Protein AF-A0A836C952-F1 (afdb_monomer)

Secondary structure (DSSP, 8-state):
---SPPPHHHHHHHHHHHHHHTT-HHHHHHHHSSS-HHHHHHHHHHHHHHHT-

pLDDT: mean 93.87, std 8.14, range [59.25, 98.0]

Mean predicted aligned error: 2.94 Å

Foldseek 3Di:
DDDDDQDPLLVVLLVVQCVVPPLPLCSSQVSSVPDDSVRSVVVVVVVVVVVVD

InterPro domains:
  IPR001005 SANT/Myb domain [PF00249] (4-48)
  IPR001005 SANT/Myb domain [PS50090] (1-48)
  IPR001005 SANT/Myb domain [SM00717] (2-50)
  IPR001005 SANT/Myb domain [cd00167] (5-48)
  IPR006447 Myb domain, plants [TIGR01557] (5-50)
  IPR009057 Homedomain-like superfamily [SSF46689] (3-52)
  IPR017884 SANT domain [PS51293] (1-37)
  IPR017930 Myb domain [PS51294] (1-52)

Nearest PDB structures (foldseek):
  7c4j-assembly1_B  TM=9.622E-01  e=1.658E-01  Saccharomyces cerevisiae S288C
  3osg-assembly2_D  TM=8.827E-01  e=7.301E-02  Trichomonas vaginalis
  6ltj-assembly1_O  TM=9.068E-01  e=1.658E-01  Homo sapiens
  4a69-assembly2_D  TM=9.275E-01  e=5.501E-01  Homo sapiens
  9dtq-assembly1_D  TM=8.568E-01  e=4.012E-01  Homo sapiens

Radius of gyration: 10.13 Å; Cα contacts (8 Å, |Δi|>4): 38; chains: 1; bounding box: 21×24×24 Å

Organism: NCBI:txid303371

Solvent-accessible surface area (backbone atoms only — not comparable to full-atom values): 3107 Å² total; per-residue (Å²): 130,68,89,72,83,82,49,71,70,49,47,54,39,38,53,53,34,35,73,74,56,53,87,46,45,66,60,30,17,60,69,42,66,52,44,50,45,68,56,45,50,57,49,48,53,56,51,51,60,59,72,77,104

Structure (mmCIF, N/CA/C/O backbone):
data_AF-A0A836C952-F1
#
_entry.id   AF-A0A836C952-F1
#
loop_
_atom_site.group_PDB
_atom_site.id
_atom_site.type_symbol
_atom_site.label_atom_id
_atom_site.label_alt_id
_atom_site.label_comp_id
_atom_site.label_asym_id
_atom_site.label_entity_id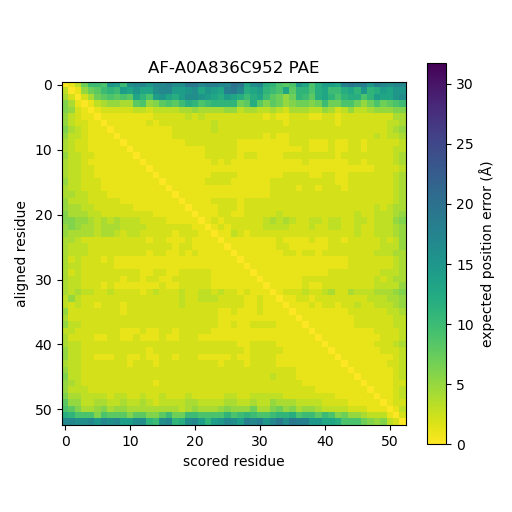
_atom_site.label_seq_id
_atom_site.pdbx_PDB_ins_code
_atom_site.Cartn_x
_atom_site.Cartn_y
_atom_site.Cartn_z
_atom_site.occupancy
_atom_site.B_iso_or_equiv
_atom_site.auth_seq_id
_atom_site.auth_comp_id
_atom_site.auth_asym_id
_atom_site.auth_atom_id
_atom_site.pdbx_PDB_model_num
ATOM 1 N N . GLU A 1 1 ? 6.065 -9.982 -12.407 1.00 59.25 1 GLU A N 1
ATOM 2 C CA . GLU A 1 1 ? 5.909 -9.184 -11.166 1.00 59.25 1 GLU A CA 1
ATOM 3 C C . GLU A 1 1 ? 6.425 -7.766 -11.405 1.00 59.25 1 GLU A C 1
ATOM 5 O O . GLU A 1 1 ? 7.443 -7.627 -12.073 1.00 59.25 1 GLU A O 1
ATOM 10 N N . HIS A 1 2 ? 5.743 -6.717 -10.922 1.00 77.00 2 HIS A N 1
ATOM 11 C CA . HIS A 1 2 ? 6.205 -5.329 -11.099 1.00 77.00 2 HIS A CA 1
ATOM 12 C C . HIS A 1 2 ? 7.251 -4.933 -10.046 1.00 77.00 2 HIS A C 1
ATOM 14 O O . HIS A 1 2 ? 6.969 -4.911 -8.846 1.00 77.00 2 HIS A O 1
ATOM 20 N N . THR A 1 3 ? 8.449 -4.542 -10.482 1.00 75.00 3 THR A N 1
ATOM 21 C CA . THR A 1 3 ? 9.571 -4.102 -9.635 1.00 75.00 3 THR A CA 1
ATOM 22 C C . THR A 1 3 ? 9.838 -2.604 -9.842 1.00 75.00 3 THR A C 1
ATOM 24 O O . THR A 1 3 ? 10.694 -2.190 -10.610 1.00 75.00 3 THR A O 1
ATOM 27 N N . GLY A 1 4 ? 9.065 -1.746 -9.169 1.00 87.31 4 GLY A N 1
ATOM 28 C CA . GLY A 1 4 ? 9.188 -0.287 -9.317 1.00 87.31 4 GLY A CA 1
ATOM 29 C C . GLY A 1 4 ? 8.339 0.516 -8.332 1.00 87.31 4 GLY A C 1
ATOM 30 O O . GLY A 1 4 ? 7.742 -0.053 -7.413 1.00 87.31 4 GLY A O 1
ATOM 31 N N . ARG A 1 5 ? 8.272 1.841 -8.517 1.00 93.12 5 ARG A N 1
ATOM 32 C CA . ARG A 1 5 ? 7.465 2.752 -7.681 1.00 93.12 5 ARG A CA 1
ATOM 33 C C . ARG A 1 5 ? 5.993 2.329 -7.696 1.00 93.12 5 ARG A C 1
ATOM 35 O O . ARG A 1 5 ? 5.490 1.918 -8.736 1.00 93.12 5 ARG A O 1
ATOM 42 N N . TRP A 1 6 ? 5.318 2.416 -6.550 1.00 95.38 6 TRP A N 1
ATOM 43 C CA . TRP A 1 6 ? 3.872 2.196 -6.474 1.00 95.38 6 TRP A CA 1
ATOM 44 C C . TRP A 1 6 ? 3.148 3.311 -7.219 1.00 95.38 6 TRP A C 1
ATOM 46 O O . TRP A 1 6 ? 3.362 4.493 -6.935 1.00 95.38 6 TRP A O 1
ATOM 56 N N . THR A 1 7 ? 2.320 2.929 -8.184 1.00 96.56 7 THR A N 1
ATOM 57 C CA . THR A 1 7 ? 1.437 3.857 -8.891 1.00 96.56 7 THR A CA 1
ATOM 58 C C . THR A 1 7 ? 0.286 4.284 -7.982 1.00 96.56 7 THR A C 1
ATOM 60 O O . THR A 1 7 ? 0.001 3.644 -6.966 1.00 96.56 7 THR A O 1
ATOM 63 N N . LYS A 1 8 ? -0.409 5.365 -8.354 1.00 96.25 8 LYS A N 1
ATOM 64 C CA . LYS A 1 8 ? -1.581 5.831 -7.604 1.00 96.25 8 LYS A CA 1
ATOM 65 C C . LYS A 1 8 ? -2.672 4.754 -7.542 1.00 96.25 8 LYS A C 1
ATOM 67 O O . LYS A 1 8 ? -3.167 4.474 -6.461 1.00 96.25 8 LYS A O 1
ATOM 72 N N . ALA A 1 9 ? -2.969 4.102 -8.667 1.00 96.81 9 ALA A N 1
ATOM 73 C CA . ALA A 1 9 ? -3.981 3.049 -8.733 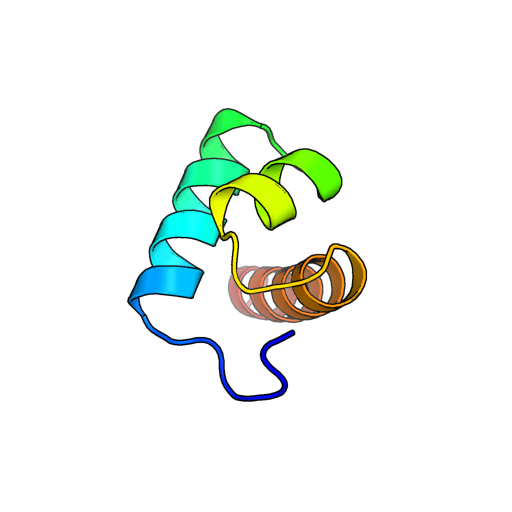1.00 96.81 9 ALA A CA 1
ATOM 74 C C . ALA A 1 9 ? -3.644 1.850 -7.827 1.00 96.81 9 ALA A C 1
ATOM 76 O O . ALA A 1 9 ? -4.49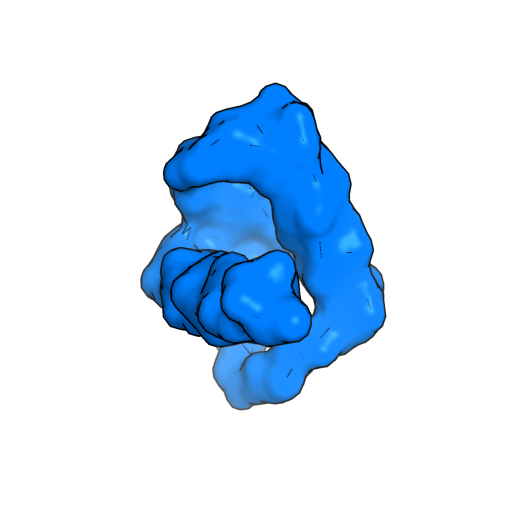4 1.398 -7.064 1.00 96.81 9 ALA A O 1
ATOM 77 N N . GLU A 1 10 ? -2.392 1.376 -7.845 1.00 97.25 10 GLU A N 1
ATOM 78 C CA . GLU A 1 10 ? -1.949 0.298 -6.948 1.00 97.25 10 GLU A CA 1
ATOM 79 C C . GLU A 1 10 ? -2.060 0.709 -5.474 1.00 97.25 10 GLU A C 1
ATOM 81 O O . GLU A 1 10 ? -2.464 -0.091 -4.632 1.00 97.25 10 GLU A O 1
ATOM 86 N N . HIS A 1 11 ? -1.709 1.957 -5.149 1.00 97.25 11 HIS A N 1
ATOM 87 C CA . HIS A 1 11 ? -1.811 2.458 -3.784 1.00 97.25 11 HIS A CA 1
ATOM 88 C C . HIS A 1 11 ? -3.265 2.598 -3.318 1.00 97.25 11 HIS A C 1
ATOM 90 O O . HIS A 1 11 ? -3.570 2.204 -2.194 1.00 97.25 11 HIS A O 1
ATOM 96 N N . ASP A 1 12 ? -4.157 3.099 -4.171 1.00 98.00 12 ASP A N 1
ATOM 97 C CA . ASP A 1 12 ? -5.584 3.229 -3.866 1.00 98.00 12 ASP A CA 1
ATOM 98 C C . ASP A 1 12 ? -6.206 1.845 -3.595 1.00 98.00 12 ASP A C 1
ATOM 100 O O . ASP A 1 12 ? -6.928 1.666 -2.610 1.00 98.00 12 ASP A O 1
ATOM 104 N N . LEU A 1 13 ? -5.860 0.834 -4.405 1.00 97.94 13 LEU A N 1
ATOM 105 C CA . LEU A 1 13 ? -6.264 -0.559 -4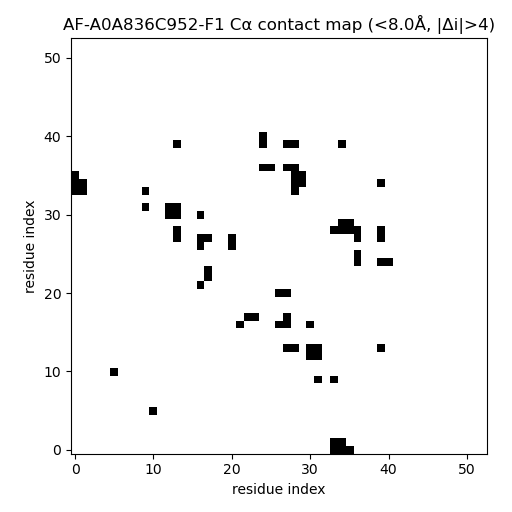.176 1.00 97.94 13 LEU A CA 1
ATOM 106 C C . LEU A 1 13 ? -5.691 -1.118 -2.871 1.00 97.94 13 LEU A C 1
ATOM 108 O O . LEU A 1 13 ? -6.419 -1.758 -2.113 1.00 97.94 13 LEU A O 1
ATOM 112 N N . PHE A 1 14 ? -4.416 -0.848 -2.582 1.00 97.88 14 PHE A N 1
ATOM 113 C CA . PHE A 1 14 ? -3.782 -1.234 -1.323 1.00 97.88 14 PHE A CA 1
ATOM 114 C C . PHE A 1 14 ? -4.526 -0.657 -0.113 1.00 97.88 14 PHE A C 1
ATOM 116 O O . PHE A 1 14 ? -4.855 -1.411 0.797 1.00 97.88 14 PHE A O 1
ATOM 123 N N . VAL A 1 15 ? -4.831 0.647 -0.101 1.00 97.81 15 VAL A N 1
ATOM 124 C CA . VAL A 1 15 ? -5.540 1.298 1.018 1.00 97.81 15 VAL A CA 1
ATOM 125 C C . VAL A 1 15 ? -6.961 0.754 1.149 1.00 97.81 15 VAL A C 1
ATOM 127 O O . VAL A 1 15 ? -7.402 0.445 2.255 1.00 97.81 15 VAL A O 1
ATOM 130 N N . LYS A 1 16 ? -7.670 0.567 0.028 1.00 97.88 16 LYS A N 1
ATOM 131 C CA . LYS A 1 16 ? -9.006 -0.043 0.028 1.00 97.88 16 LYS A CA 1
ATOM 132 C C . LYS A 1 16 ? -8.978 -1.449 0.629 1.00 97.88 16 LYS A C 1
ATOM 134 O O . LYS A 1 16 ? -9.786 -1.754 1.501 1.00 97.88 16 LYS A O 1
ATOM 139 N N . ALA A 1 17 ? -8.046 -2.293 0.192 1.00 97.62 17 ALA A N 1
ATOM 140 C CA . ALA A 1 17 ? -7.905 -3.654 0.698 1.00 97.62 17 ALA A CA 1
ATOM 141 C C . ALA A 1 17 ? -7.470 -3.679 2.173 1.00 97.62 17 ALA A C 1
ATOM 143 O O . ALA A 1 17 ? -7.978 -4.494 2.936 1.00 97.62 17 ALA A O 1
ATOM 144 N N . LEU A 1 18 ? -6.590 -2.764 2.589 1.00 97.50 18 LEU A N 1
ATOM 145 C CA . LEU A 1 18 ? -6.167 -2.610 3.981 1.00 97.50 18 LEU A CA 1
ATOM 146 C C . LEU A 1 18 ? -7.348 -2.252 4.899 1.00 97.50 18 LEU A C 1
ATOM 148 O O . LEU A 1 18 ? -7.465 -2.803 5.988 1.00 97.50 18 LEU A O 1
ATOM 152 N N . ASN A 1 19 ? -8.249 -1.373 4.452 1.00 96.75 19 ASN A N 1
ATOM 153 C CA . ASN A 1 19 ? -9.448 -1.008 5.213 1.00 96.75 19 ASN A CA 1
ATOM 154 C C . ASN A 1 19 ? -10.477 -2.147 5.288 1.00 96.75 19 ASN A C 1
ATOM 156 O O . ASN A 1 19 ? -11.162 -2.276 6.297 1.00 96.75 19 ASN A O 1
ATOM 160 N N . LEU A 1 20 ? -10.593 -2.968 4.239 1.00 97.62 20 LEU A N 1
ATOM 161 C CA . LEU A 1 20 ? -11.551 -4.079 4.192 1.00 97.62 20 LEU A CA 1
ATOM 162 C C . LEU A 1 20 ? -11.068 -5.327 4.942 1.00 97.62 20 LEU A C 1
ATOM 164 O O . LEU A 1 20 ? -11.867 -5.997 5.587 1.00 97.62 20 LEU A O 1
ATOM 168 N N . TYR A 1 21 ? -9.777 -5.650 4.842 1.00 96.44 21 TYR A N 1
ATOM 169 C CA . TYR A 1 21 ? -9.217 -6.927 5.302 1.00 96.44 21 TYR A CA 1
ATOM 170 C C . TYR A 1 21 ? -8.170 -6.775 6.414 1.00 96.44 21 TYR A C 1
ATOM 172 O O . TYR A 1 21 ? -7.557 -7.757 6.832 1.00 96.44 21 TYR A O 1
ATOM 180 N N . GLY A 1 22 ? -7.915 -5.558 6.895 1.00 95.00 22 GLY A N 1
ATOM 181 C CA . GLY A 1 22 ? -6.892 -5.312 7.904 1.00 95.00 22 GLY A CA 1
ATOM 182 C C . GLY A 1 22 ? -5.493 -5.618 7.371 1.00 95.00 22 GLY A C 1
ATOM 183 O O . GLY A 1 22 ? -5.101 -5.127 6.322 1.00 95.00 22 GLY A O 1
ATOM 184 N N . ARG A 1 23 ? -4.705 -6.413 8.100 1.00 94.94 23 ARG A N 1
ATOM 185 C CA . ARG A 1 23 ? -3.297 -6.714 7.766 1.00 94.94 23 ARG A CA 1
ATOM 186 C C . ARG A 1 23 ? -3.111 -8.054 7.043 1.00 94.94 23 ARG A C 1
ATOM 188 O O . ARG A 1 23 ? -2.024 -8.628 7.076 1.00 94.94 23 ARG A O 1
ATOM 195 N N . GLU A 1 24 ? -4.143 -8.525 6.349 1.00 96.94 24 GLU A N 1
ATOM 196 C CA . GLU A 1 24 ? -4.095 -9.759 5.561 1.00 96.94 24 GLU A CA 1
ATOM 197 C C . GLU A 1 24 ? -3.350 -9.558 4.232 1.00 96.94 24 GLU A C 1
ATOM 199 O O . GLU A 1 24 ? -3.929 -9.363 3.161 1.00 96.94 24 GLU A O 1
ATOM 204 N N . TRP A 1 25 ? -2.016 -9.608 4.292 1.00 96.94 25 TRP A N 1
ATOM 205 C CA . TRP A 1 25 ? -1.138 -9.243 3.173 1.00 96.94 25 TRP A CA 1
ATOM 206 C C . TRP A 1 25 ? -1.306 -10.103 1.925 1.00 96.94 25 TRP A C 1
ATOM 208 O O . TRP A 1 25 ? -1.086 -9.610 0.819 1.00 96.94 25 TRP A O 1
ATOM 218 N N . ARG A 1 26 ? -1.688 -11.375 2.079 1.00 97.44 26 ARG A N 1
ATOM 219 C CA . ARG A 1 26 ? -1.947 -12.257 0.935 1.00 97.44 26 ARG A CA 1
ATOM 220 C C . ARG A 1 26 ? -3.164 -11.775 0.143 1.00 97.44 26 ARG A C 1
ATOM 222 O O . ARG A 1 26 ? -3.077 -11.657 -1.076 1.00 97.44 26 ARG A O 1
ATOM 229 N N . THR A 1 27 ? -4.244 -11.424 0.834 1.00 97.25 27 THR A N 1
ATOM 230 C CA . THR A 1 27 ? -5.470 -10.882 0.234 1.00 97.25 27 THR A CA 1
ATOM 231 C C . THR A 1 27 ? -5.233 -9.504 -0.372 1.00 97.25 27 THR A C 1
ATOM 233 O O . THR A 1 27 ? -5.677 -9.230 -1.483 1.00 97.25 27 THR A O 1
ATOM 236 N N . ILE A 1 28 ? -4.467 -8.648 0.308 1.00 97.75 28 ILE A N 1
ATOM 237 C CA . ILE A 1 28 ? -4.131 -7.312 -0.203 1.00 97.75 28 ILE A CA 1
ATOM 238 C C . ILE A 1 28 ? -3.286 -7.406 -1.477 1.00 97.75 28 ILE A C 1
ATOM 240 O O . ILE A 1 28 ? -3.585 -6.727 -2.455 1.00 97.75 28 ILE A O 1
ATOM 244 N N . ALA A 1 29 ? -2.263 -8.263 -1.499 1.00 97.25 29 ALA A N 1
ATOM 245 C CA . ALA A 1 29 ? -1.450 -8.477 -2.694 1.00 97.25 29 ALA A CA 1
ATOM 246 C C . ALA A 1 29 ? -2.291 -9.007 -3.867 1.00 97.25 29 ALA A C 1
ATOM 248 O O . ALA A 1 29 ? -2.144 -8.527 -4.988 1.00 97.25 29 ALA A O 1
ATOM 249 N N . ALA A 1 30 ? -3.222 -9.931 -3.600 1.00 97.25 30 ALA A N 1
ATOM 250 C CA . ALA A 1 30 ? -4.154 -10.435 -4.607 1.00 97.25 30 ALA A CA 1
ATOM 251 C C . ALA A 1 30 ? -5.092 -9.337 -5.147 1.00 97.25 30 ALA A C 1
ATOM 253 O O . ALA A 1 30 ? -5.303 -9.262 -6.352 1.00 97.25 30 ALA A O 1
ATOM 254 N N . MET A 1 31 ? -5.595 -8.449 -4.281 1.00 96.81 31 MET A N 1
ATOM 255 C CA . MET A 1 31 ? -6.419 -7.292 -4.669 1.00 96.81 31 MET A CA 1
ATOM 256 C C . MET A 1 31 ? -5.651 -6.270 -5.515 1.00 96.81 31 MET A C 1
ATOM 258 O O . MET A 1 31 ? -6.217 -5.678 -6.430 1.00 96.81 31 MET A O 1
ATOM 262 N N . VAL A 1 32 ? -4.371 -6.041 -5.211 1.00 96.38 32 VAL A N 1
ATOM 263 C CA . VAL A 1 32 ? -3.506 -5.161 -6.012 1.00 96.38 32 VAL A CA 1
ATOM 264 C C . VAL A 1 32 ? -3.150 -5.822 -7.351 1.00 96.38 32 VAL A C 1
ATOM 266 O O . VAL A 1 32 ? -3.015 -5.131 -8.356 1.00 96.38 32 VAL A O 1
ATOM 269 N N . GLY A 1 33 ? -2.992 -7.148 -7.381 1.00 95.69 33 GLY A N 1
ATOM 270 C CA . GLY A 1 33 ? -2.797 -7.966 -8.585 1.00 95.69 33 GLY A CA 1
ATOM 271 C C . GLY A 1 33 ? -1.404 -7.872 -9.223 1.00 95.69 33 GLY A C 1
ATOM 272 O O . GLY A 1 33 ? -0.908 -8.849 -9.776 1.00 95.69 33 GLY A O 1
ATOM 273 N N . THR A 1 34 ? -0.727 -6.726 -9.114 1.00 96.38 34 THR A N 1
ATOM 274 C CA . THR A 1 34 ? 0.585 -6.468 -9.743 1.00 96.38 34 THR A CA 1
ATOM 275 C C . THR A 1 34 ? 1.775 -6.618 -8.792 1.00 96.38 34 THR A C 1
ATOM 277 O O . THR A 1 34 ? 2.931 -6.608 -9.234 1.00 96.38 34 THR A O 1
ATOM 280 N N . ARG A 1 35 ? 1.513 -6.739 -7.485 1.00 95.69 35 ARG A N 1
ATOM 281 C CA . ARG A 1 35 ? 2.521 -6.740 -6.417 1.00 95.69 35 ARG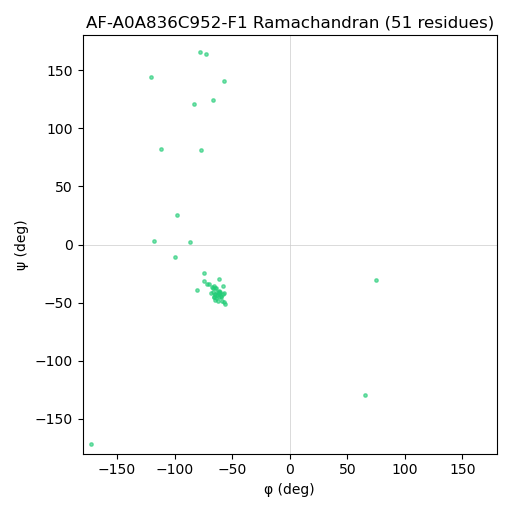 A CA 1
ATOM 282 C C . ARG A 1 35 ? 2.479 -8.021 -5.611 1.00 95.69 35 ARG A C 1
ATOM 284 O O . ARG A 1 35 ? 1.418 -8.565 -5.328 1.00 95.69 35 ARG A O 1
ATOM 291 N N . THR A 1 36 ? 3.651 -8.475 -5.186 1.00 96.94 36 THR A N 1
ATOM 292 C CA . THR A 1 36 ? 3.764 -9.655 -4.327 1.00 96.94 36 THR A CA 1
ATOM 293 C C . THR A 1 36 ? 3.412 -9.340 -2.881 1.00 96.94 36 THR A C 1
ATOM 295 O O . THR A 1 36 ? 3.402 -8.183 -2.447 1.00 96.94 36 THR A O 1
ATOM 298 N N . VAL A 1 37 ? 3.205 -10.389 -2.085 1.00 97.12 37 VAL A N 1
ATOM 299 C CA . VAL A 1 37 ? 3.009 -10.275 -0.632 1.00 97.12 37 VAL A CA 1
ATOM 300 C C . VAL A 1 37 ? 4.194 -9.574 0.036 1.00 97.12 37 VAL A C 1
ATOM 302 O O . VAL A 1 37 ? 4.002 -8.703 0.884 1.00 97.12 37 VAL A O 1
ATOM 305 N N . VAL A 1 38 ? 5.424 -9.895 -0.381 1.00 96.69 38 VAL A N 1
ATOM 306 C CA . VAL A 1 38 ? 6.641 -9.281 0.172 1.00 96.69 38 VAL A CA 1
ATOM 307 C C . VAL A 1 38 ? 6.682 -7.785 -0.150 1.00 96.69 38 VAL A C 1
ATOM 309 O O . VAL A 1 38 ? 6.866 -6.971 0.754 1.00 96.69 38 VAL A O 1
ATOM 312 N N . GLN A 1 39 ? 6.431 -7.409 -1.407 1.00 96.75 39 GLN A N 1
ATOM 313 C CA . GLN A 1 39 ? 6.394 -6.005 -1.833 1.00 96.75 39 GLN A CA 1
ATOM 314 C C . GLN A 1 39 ? 5.296 -5.215 -1.115 1.00 96.75 39 GLN A C 1
ATOM 316 O O . GLN A 1 39 ? 5.526 -4.084 -0.684 1.00 96.75 39 GLN A O 1
ATOM 321 N N . THR A 1 40 ? 4.121 -5.826 -0.952 1.00 97.25 40 THR A N 1
ATOM 322 C CA . THR A 1 40 ? 2.984 -5.256 -0.220 1.00 97.25 40 THR A CA 1
ATOM 323 C C . THR A 1 40 ? 3.360 -4.977 1.231 1.00 97.25 40 THR A C 1
ATOM 325 O O . THR A 1 40 ? 3.099 -3.887 1.735 1.00 97.25 40 THR A O 1
ATOM 328 N N . ARG A 1 41 ? 4.057 -5.911 1.890 1.00 96.88 41 ARG A N 1
ATOM 329 C CA . ARG A 1 41 ? 4.510 -5.740 3.275 1.00 96.88 41 ARG A CA 1
ATOM 330 C C . ARG A 1 41 ? 5.531 -4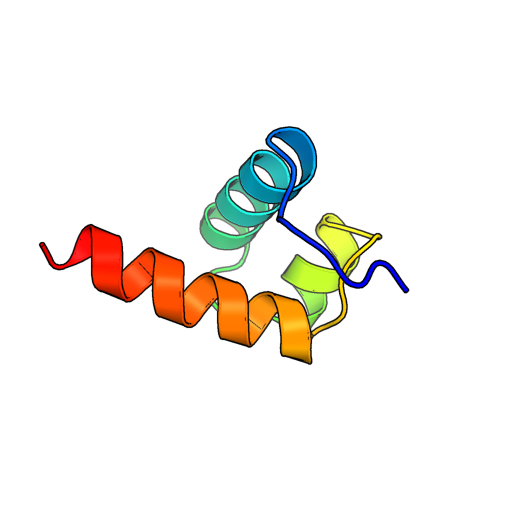.608 3.418 1.00 96.88 41 ARG A C 1
ATOM 332 O O . ARG A 1 41 ? 5.409 -3.790 4.327 1.00 96.88 41 ARG A O 1
ATOM 339 N N . THR A 1 42 ? 6.506 -4.515 2.512 1.00 96.31 42 THR A N 1
ATOM 340 C CA . THR A 1 42 ? 7.487 -3.413 2.509 1.00 96.31 42 THR A CA 1
ATOM 341 C C . THR A 1 42 ? 6.825 -2.058 2.245 1.00 96.31 42 THR A C 1
ATOM 343 O O . THR A 1 42 ? 7.205 -1.055 2.851 1.00 96.31 42 THR A O 1
ATOM 346 N N . HIS A 1 43 ? 5.816 -2.007 1.369 1.00 97.06 43 HIS A N 1
ATOM 347 C CA . HIS A 1 43 ? 5.041 -0.788 1.131 1.00 97.06 43 HIS A CA 1
ATOM 348 C C . HIS A 1 43 ? 4.231 -0.382 2.362 1.00 97.06 43 HIS A C 1
ATOM 350 O O . HIS A 1 43 ? 4.291 0.775 2.776 1.00 97.06 43 HIS A O 1
ATOM 356 N N . ALA A 1 44 ? 3.559 -1.345 2.999 1.00 96.69 44 ALA A N 1
ATOM 357 C CA . ALA A 1 44 ? 2.799 -1.134 4.226 1.00 96.69 44 ALA A CA 1
ATOM 358 C C . ALA A 1 44 ? 3.675 -0.580 5.357 1.00 96.69 44 ALA A C 1
ATOM 360 O O . ALA A 1 44 ? 3.277 0.365 6.031 1.00 96.69 44 ALA A O 1
ATOM 361 N N . GLN A 1 45 ? 4.896 -1.100 5.524 1.00 96.50 45 GLN A N 1
ATOM 362 C CA . GLN A 1 45 ? 5.846 -0.584 6.512 1.00 96.50 45 GLN A CA 1
ATOM 363 C C . GLN A 1 45 ? 6.112 0.916 6.312 1.00 96.50 45 GLN A C 1
ATOM 365 O O . GLN A 1 45 ? 5.972 1.697 7.251 1.00 96.50 45 GLN A O 1
ATOM 370 N N . LYS A 1 46 ? 6.448 1.334 5.084 1.00 95.12 46 LYS A N 1
ATOM 371 C CA . LYS A 1 46 ? 6.700 2.750 4.761 1.00 95.12 46 LYS A CA 1
ATOM 372 C C . LYS A 1 46 ? 5.440 3.606 4.895 1.00 95.12 46 LYS A C 1
ATOM 374 O O . LYS A 1 46 ? 5.529 4.761 5.296 1.00 95.12 46 LYS A O 1
ATOM 379 N N . TYR A 1 47 ? 4.281 3.057 4.543 1.00 95.56 47 TYR A N 1
ATOM 380 C CA . TYR A 1 47 ? 2.991 3.724 4.693 1.00 95.56 47 TYR A CA 1
ATOM 381 C C . TYR A 1 47 ? 2.680 4.018 6.168 1.00 95.56 47 TYR A C 1
ATOM 383 O O . TYR A 1 47 ? 2.404 5.164 6.511 1.00 95.56 47 TYR A O 1
ATOM 391 N N . PHE A 1 48 ? 2.825 3.031 7.057 1.00 95.19 48 PHE A N 1
ATOM 392 C CA . PHE A 1 48 ? 2.581 3.225 8.488 1.00 95.19 48 PHE A CA 1
ATOM 393 C C . PHE A 1 48 ? 3.606 4.146 9.152 1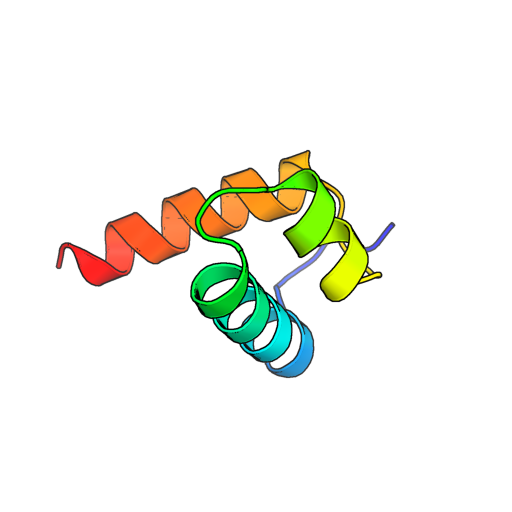.00 95.19 48 PHE A C 1
ATOM 395 O O . PHE A 1 48 ? 3.222 4.964 9.978 1.00 95.19 48 PHE A O 1
ATOM 402 N N . GLN A 1 49 ? 4.879 4.091 8.746 1.00 95.88 49 GLN A N 1
ATOM 403 C CA . GLN A 1 49 ? 5.888 5.053 9.212 1.00 95.88 49 GLN A CA 1
ATOM 404 C C . GLN A 1 49 ? 5.507 6.503 8.881 1.00 95.88 49 GLN A C 1
ATOM 406 O O . GLN A 1 49 ? 5.785 7.401 9.667 1.00 95.88 49 GLN A O 1
ATOM 411 N N . LYS A 1 50 ? 4.870 6.740 7.726 1.00 92.81 50 LYS A N 1
ATOM 412 C CA . LYS A 1 50 ? 4.386 8.073 7.339 1.00 92.81 50 LYS A CA 1
ATOM 413 C C . LYS A 1 50 ? 3.131 8.504 8.093 1.00 92.81 50 LYS A C 1
ATOM 415 O O . LYS A 1 50 ? 2.973 9.694 8.294 1.00 92.81 50 LYS A O 1
ATOM 420 N N . LEU A 1 51 ? 2.262 7.569 8.478 1.00 90.75 51 LEU A N 1
ATOM 421 C CA .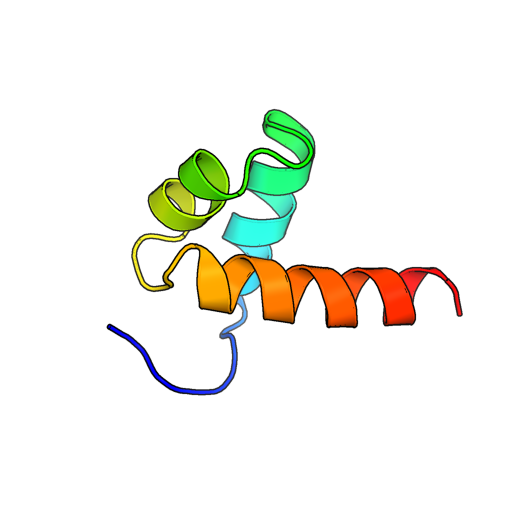 LEU A 1 51 ? 1.057 7.860 9.266 1.00 90.75 51 LEU A CA 1
ATOM 422 C C . LEU A 1 51 ? 1.351 8.172 10.738 1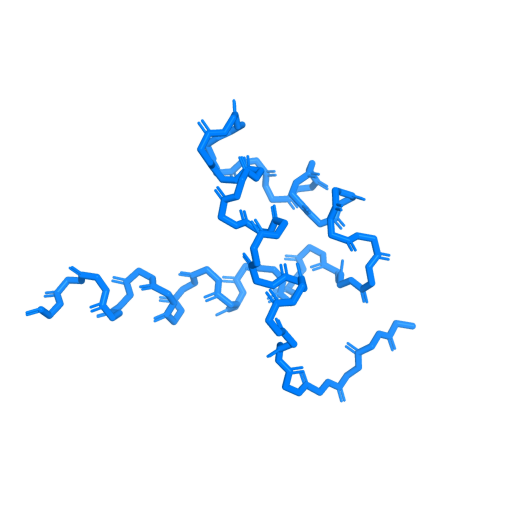.00 90.75 51 LEU A C 1
ATOM 424 O O . LEU A 1 51 ? 0.530 8.791 11.399 1.00 90.75 51 LEU A O 1
ATOM 428 N N . GLN A 1 52 ? 2.481 7.692 11.264 1.00 82.06 52 GLN A N 1
ATOM 429 C CA . GLN A 1 52 ? 2.922 7.964 12.637 1.00 82.06 52 GLN A CA 1
ATOM 430 C C . GLN A 1 52 ? 3.726 9.269 12.777 1.00 82.06 52 GLN A C 1
ATOM 432 O O . GLN A 1 52 ? 4.208 9.567 13.868 1.00 82.06 52 GLN A O 1
ATOM 437 N N . ARG A 1 53 ? 3.895 10.017 11.683 1.00 60.97 53 ARG A N 1
ATOM 438 C CA . ARG A 1 53 ? 4.366 11.405 11.693 1.00 60.97 53 ARG A CA 1
ATOM 439 C C . ARG A 1 53 ? 3.176 12.346 11.695 1.00 60.97 53 ARG A C 1
ATOM 441 O O . ARG A 1 53 ? 3.313 13.400 12.345 1.00 60.97 53 ARG A O 1
#

Sequence (53 aa):
EHTGRWTKAEHDLFVKALNLYGREWRTIAAMVGTRTVVQTRTHAQKYFQKLQR